Protein AF-C3U1W6-F1 (afdb_monomer_lite)

Radius of gyration: 21.94 Å; chains: 1; bounding box: 48×41×57 Å

pLDDT: mean 96.24, std 2.32, range [83.0, 98.19]

Structure (mmCIF, N/CA/C/O backbone):
data_AF-C3U1W6-F1
#
_entry.id   AF-C3U1W6-F1
#
loop_
_atom_site.group_PDB
_atom_site.id
_atom_site.type_symbol
_atom_site.label_atom_id
_atom_site.label_alt_id
_atom_site.label_comp_id
_atom_site.label_asym_id
_atom_site.label_entity_id
_atom_site.label_seq_id
_atom_site.pdbx_PDB_ins_code
_atom_site.Cartn_x
_atom_site.Cartn_y
_atom_site.Cartn_z
_atom_site.occupancy
_atom_site.B_iso_or_equiv
_atom_site.auth_seq_id
_atom_site.auth_comp_id
_atom_site.auth_asym_id
_atom_site.auth_atom_id
_atom_site.pdbx_PDB_model_num
ATOM 1 N N . LYS A 1 1 ? 0.702 3.966 -4.957 1.00 91.12 1 LYS A N 1
ATOM 2 C CA . LYS A 1 1 ? 0.300 4.092 -6.389 1.00 91.12 1 LYS A CA 1
ATOM 3 C C . LYS A 1 1 ? 0.855 5.332 -7.107 1.00 91.12 1 LYS A C 1
ATOM 5 O O . LYS A 1 1 ? 1.616 5.147 -8.045 1.00 91.12 1 LYS A O 1
ATOM 10 N N . LYS A 1 2 ? 0.510 6.575 -6.723 1.00 96.94 2 LYS A N 1
ATOM 11 C CA . LYS A 1 2 ? 0.866 7.777 -7.518 1.00 96.94 2 LYS A CA 1
ATOM 12 C C . LYS A 1 2 ? 2.377 8.003 -7.698 1.00 96.94 2 LYS A C 1
ATOM 14 O O . LYS A 1 2 ? 2.783 8.401 -8.780 1.00 96.94 2 LYS A O 1
ATOM 19 N N . VAL A 1 3 ? 3.195 7.671 -6.692 1.00 97.31 3 VAL A N 1
ATOM 20 C CA . VAL A 1 3 ? 4.670 7.681 -6.807 1.00 97.31 3 VAL A CA 1
ATOM 21 C C . VAL A 1 3 ? 5.132 6.806 -7.978 1.00 97.31 3 VAL A C 1
ATOM 23 O O . VAL A 1 3 ? 5.785 7.308 -8.881 1.00 97.31 3 VAL A O 1
ATOM 26 N N . MET A 1 4 ? 4.694 5.541 -8.020 1.00 97.38 4 MET A N 1
ATOM 27 C CA . MET A 1 4 ? 5.042 4.600 -9.096 1.00 97.38 4 MET A CA 1
ATOM 28 C C . MET A 1 4 ? 4.525 5.058 -10.467 1.00 97.38 4 MET A C 1
ATOM 30 O O . MET A 1 4 ? 5.220 4.907 -11.464 1.00 97.38 4 MET A O 1
ATOM 34 N N . TYR A 1 5 ? 3.329 5.657 -10.518 1.00 98.06 5 TYR A N 1
ATOM 35 C CA . TYR A 1 5 ? 2.796 6.255 -11.749 1.00 98.06 5 TYR A CA 1
ATOM 36 C C . TYR A 1 5 ? 3.708 7.370 -12.277 1.00 98.06 5 TYR A C 1
ATOM 38 O O . TYR A 1 5 ? 4.033 7.387 -13.458 1.00 98.06 5 TYR A O 1
ATOM 46 N N . ASN A 1 6 ? 4.148 8.286 -11.408 1.00 98.00 6 ASN A N 1
ATOM 47 C CA . ASN A 1 6 ? 5.049 9.363 -11.815 1.00 98.00 6 ASN A CA 1
ATOM 48 C C . ASN A 1 6 ? 6.414 8.809 -12.254 1.00 98.00 6 ASN A C 1
ATOM 50 O O . ASN A 1 6 ? 6.984 9.310 -13.215 1.00 98.00 6 ASN A O 1
ATOM 54 N N . THR A 1 7 ? 6.923 7.757 -11.604 1.00 97.25 7 THR A N 1
ATOM 55 C CA . THR A 1 7 ? 8.147 7.067 -12.045 1.00 97.25 7 THR A CA 1
ATOM 56 C C . THR A 1 7 ? 8.011 6.523 -13.465 1.00 97.25 7 THR A C 1
ATOM 58 O O . THR A 1 7 ? 8.903 6.751 -14.277 1.00 97.25 7 THR A O 1
ATOM 61 N N . ALA A 1 8 ? 6.896 5.858 -13.783 1.00 96.81 8 ALA A N 1
ATOM 62 C CA . ALA A 1 8 ? 6.628 5.378 -15.138 1.00 96.81 8 ALA A CA 1
ATOM 63 C C . ALA A 1 8 ? 6.518 6.539 -16.140 1.00 96.81 8 ALA A C 1
ATOM 65 O O . ALA A 1 8 ? 7.130 6.490 -17.198 1.00 96.81 8 ALA A O 1
ATOM 66 N N . LEU A 1 9 ? 5.830 7.625 -15.771 1.00 97.50 9 LEU A N 1
ATOM 67 C CA . LEU A 1 9 ? 5.720 8.820 -16.611 1.00 97.50 9 LEU A CA 1
ATOM 68 C C . LEU A 1 9 ? 7.091 9.433 -16.941 1.00 97.50 9 LEU A C 1
ATOM 70 O O . LEU A 1 9 ? 7.330 9.836 -18.073 1.00 97.50 9 LEU A O 1
ATOM 74 N N . HIS A 1 10 ? 8.012 9.478 -15.976 1.00 95.75 10 HIS A N 1
ATOM 75 C CA . HIS A 1 10 ? 9.378 9.930 -16.240 1.00 95.75 10 HIS A CA 1
ATOM 76 C C . HIS A 1 10 ? 10.139 8.992 -17.182 1.00 95.75 10 HIS A C 1
ATOM 78 O O . HIS A 1 10 ? 10.925 9.481 -17.988 1.00 95.75 10 HIS A O 1
ATOM 84 N N . ALA A 1 11 ? 9.914 7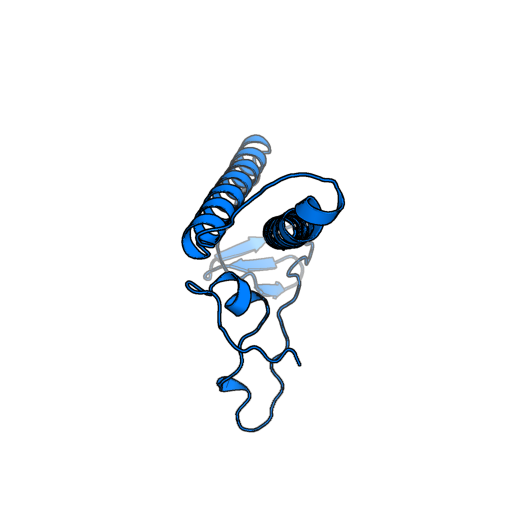.678 -17.106 1.00 94.81 11 ALA A N 1
ATOM 85 C CA . ALA A 1 11 ? 10.522 6.729 -18.036 1.00 94.81 11 ALA A CA 1
ATOM 86 C C . ALA A 1 11 ? 10.036 6.958 -19.480 1.00 94.81 11 ALA A C 1
ATOM 88 O O . ALA A 1 11 ? 10.865 7.006 -20.385 1.00 94.81 11 ALA A O 1
ATOM 89 N N . GLU A 1 12 ? 8.732 7.189 -19.673 1.00 95.56 12 GLU A N 1
ATOM 90 C CA . GLU A 1 12 ? 8.150 7.558 -20.977 1.00 95.56 12 GLU A CA 1
ATOM 91 C C . GLU A 1 12 ? 8.728 8.878 -21.494 1.00 95.56 12 GLU A C 1
ATOM 93 O O . GLU A 1 12 ? 9.198 8.960 -22.624 1.00 95.56 12 GLU A O 1
ATOM 98 N N . PHE A 1 13 ? 8.803 9.907 -20.642 1.00 94.94 13 PHE A N 1
ATOM 99 C CA . PHE A 1 13 ? 9.427 11.159 -21.053 1.00 94.94 13 PHE A CA 1
ATOM 100 C C . PHE A 1 13 ? 10.861 10.929 -21.508 1.00 94.94 13 PHE A C 1
ATOM 102 O O . PHE A 1 13 ? 11.212 11.365 -22.598 1.00 94.94 13 PHE A O 1
ATOM 109 N N . LEU A 1 14 ? 11.696 10.246 -20.717 1.00 94.50 14 LEU A N 1
ATOM 110 C CA . LEU A 1 14 ? 13.095 9.961 -21.069 1.00 94.50 14 LEU A CA 1
ATOM 111 C C . LEU A 1 14 ? 13.238 9.225 -22.408 1.00 94.50 14 LEU A C 1
ATOM 113 O O . LEU A 1 14 ? 14.182 9.507 -23.142 1.00 94.50 14 LEU A O 1
ATOM 117 N N . HIS A 1 15 ? 12.301 8.339 -22.743 1.00 91.50 15 HIS A N 1
ATOM 118 C CA . HIS A 1 15 ? 12.244 7.699 -24.055 1.00 91.50 15 HIS A CA 1
ATOM 119 C C . HIS A 1 15 ? 12.014 8.722 -25.186 1.00 91.50 15 HIS A C 1
ATOM 121 O O . HIS A 1 15 ? 12.730 8.711 -26.189 1.00 91.50 15 HIS A O 1
ATOM 127 N N . ASP A 1 16 ? 11.091 9.664 -24.991 1.00 94.00 16 ASP A N 1
ATOM 128 C CA . ASP A 1 16 ? 10.686 10.636 -26.014 1.00 94.00 16 ASP A CA 1
ATOM 129 C C . ASP A 1 16 ? 11.638 11.837 -26.161 1.00 94.00 16 ASP A C 1
ATOM 131 O O . ASP A 1 16 ? 11.619 12.526 -27.183 1.00 94.00 16 ASP A O 1
ATOM 135 N N . HIS A 1 17 ? 12.516 12.083 -25.181 1.00 95.00 17 HIS A N 1
ATOM 136 C CA . HIS A 1 17 ? 13.451 13.222 -25.152 1.00 95.00 17 HIS A CA 1
ATOM 137 C C . HIS A 1 17 ? 14.284 13.368 -26.437 1.00 95.00 17 HIS A C 1
ATOM 139 O O . HIS A 1 17 ? 14.545 14.492 -26.875 1.00 95.00 17 HIS A O 1
ATOM 145 N N . LYS A 1 18 ? 14.642 12.255 -27.091 1.00 92.50 18 LYS A N 1
ATOM 146 C CA . LYS A 1 18 ? 15.374 12.272 -28.369 1.00 92.50 18 LYS A CA 1
ATOM 147 C C . LYS A 1 18 ? 14.609 13.003 -29.473 1.00 92.50 18 LYS A C 1
ATOM 149 O O . LYS A 1 18 ? 15.214 13.750 -30.237 1.00 92.50 18 LYS A O 1
ATOM 154 N N . GLY A 1 19 ? 13.285 12.848 -29.529 1.00 93.94 19 GLY A N 1
ATOM 155 C CA . GLY A 1 19 ? 12.426 13.548 -30.492 1.00 93.94 19 GLY A CA 1
ATOM 156 C C . GLY A 1 19 ? 12.379 15.064 -30.277 1.00 93.94 19 GLY A C 1
ATOM 157 O O . GLY A 1 19 ? 12.102 15.811 -31.210 1.00 93.94 19 GLY A O 1
ATOM 158 N N . TYR A 1 20 ? 12.716 15.521 -29.071 1.00 95.69 20 TYR A N 1
ATOM 159 C CA . TYR A 1 20 ? 12.827 16.935 -28.710 1.00 95.69 20 TYR A CA 1
ATOM 160 C C . TYR A 1 20 ? 14.262 17.480 -28.829 1.00 95.69 20 TYR A C 1
ATOM 162 O O . TYR A 1 20 ? 14.509 18.630 -28.473 1.00 95.69 20 TYR A O 1
ATOM 170 N N . GLY A 1 21 ? 15.210 16.680 -29.330 1.00 96.12 21 GLY A N 1
ATOM 171 C CA . GLY A 1 21 ? 16.603 17.089 -29.531 1.00 96.12 21 GLY A CA 1
ATOM 172 C C . GLY A 1 21 ? 17.506 16.940 -28.304 1.00 96.12 21 GLY A C 1
ATOM 173 O O . GLY A 1 21 ? 18.641 17.411 -28.335 1.00 96.12 21 GLY A O 1
ATOM 174 N N . PHE A 1 22 ? 17.044 16.286 -27.234 1.00 96.06 22 PHE A N 1
ATOM 175 C CA . PHE A 1 22 ? 17.892 15.962 -26.088 1.00 96.06 22 PHE A CA 1
ATOM 176 C C . PHE A 1 22 ? 18.646 14.648 -26.331 1.00 96.06 22 PHE A C 1
ATOM 178 O O . PHE A 1 22 ? 18.036 13.609 -26.589 1.00 96.06 22 PHE A O 1
ATOM 185 N N . ASP A 1 23 ? 19.970 14.682 -26.190 1.00 92.81 23 ASP A N 1
ATOM 186 C CA . ASP A 1 23 ? 20.814 13.487 -26.225 1.00 92.81 23 ASP A CA 1
ATOM 187 C C . ASP A 1 23 ? 20.948 12.900 -24.813 1.00 92.81 23 ASP A C 1
ATOM 189 O O . ASP A 1 23 ? 21.693 13.407 -23.971 1.00 92.81 23 ASP A O 1
ATOM 193 N N . VAL A 1 24 ? 20.145 11.873 -24.523 1.00 91.06 24 VAL A N 1
ATOM 194 C CA . VAL A 1 24 ? 20.073 11.218 -23.210 1.00 91.06 24 VAL A CA 1
ATOM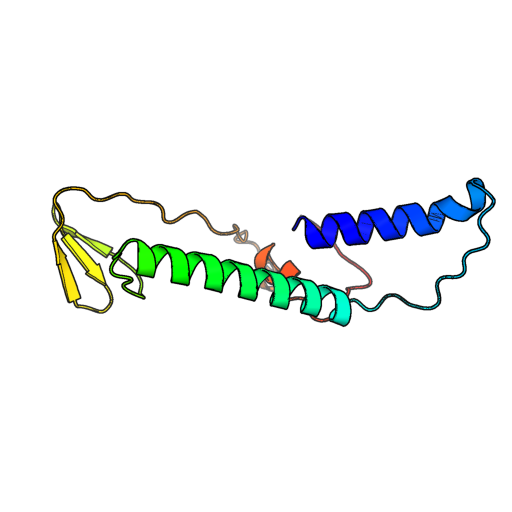 195 C C . VAL A 1 24 ? 20.256 9.711 -23.372 1.00 91.06 24 VAL A C 1
ATOM 197 O O . VAL A 1 24 ? 19.568 9.069 -24.170 1.00 91.06 24 VAL A O 1
ATOM 200 N N . ASP A 1 25 ? 21.152 9.149 -22.559 1.00 89.25 25 ASP A N 1
ATOM 201 C CA . ASP A 1 25 ? 21.416 7.713 -22.460 1.00 89.25 25 ASP A CA 1
ATOM 202 C C . ASP A 1 25 ? 21.031 7.178 -21.068 1.00 89.25 25 ASP A C 1
ATOM 204 O O . ASP A 1 25 ? 21.492 7.683 -20.039 1.00 89.25 25 ASP A O 1
ATOM 208 N N . ILE A 1 26 ? 20.173 6.152 -21.026 1.00 89.06 26 ILE A N 1
ATOM 209 C CA . ILE A 1 26 ? 19.701 5.528 -19.781 1.00 89.06 26 ILE A CA 1
ATOM 210 C C . ILE A 1 26 ? 20.461 4.221 -19.562 1.00 89.06 26 ILE A C 1
ATOM 212 O O . ILE A 1 26 ? 20.209 3.219 -20.225 1.00 89.06 26 ILE A O 1
ATOM 216 N N . LYS A 1 27 ? 21.347 4.206 -18.565 1.00 91.25 27 LYS A N 1
ATOM 217 C CA . LYS A 1 27 ? 22.194 3.036 -18.278 1.00 91.25 27 LYS A CA 1
ATOM 218 C C . LYS A 1 27 ? 21.469 1.912 -17.541 1.00 91.25 27 LYS A C 1
ATOM 220 O O . LYS A 1 27 ? 21.713 0.741 -17.811 1.00 91.25 27 LYS A O 1
ATOM 225 N N . ALA A 1 28 ? 20.631 2.258 -16.564 1.00 92.25 28 ALA A N 1
ATOM 226 C CA . ALA A 1 28 ? 19.908 1.292 -15.743 1.00 92.25 28 ALA A CA 1
ATOM 227 C C . ALA A 1 28 ? 18.725 1.946 -15.022 1.00 92.25 28 ALA A C 1
ATOM 229 O O . ALA A 1 28 ? 18.744 3.143 -14.729 1.00 92.25 28 ALA A O 1
ATOM 230 N N . PHE A 1 29 ? 17.734 1.128 -14.672 1.00 95.50 29 PHE A N 1
ATOM 231 C CA . PHE A 1 29 ? 16.646 1.492 -13.772 1.00 95.50 29 PHE A CA 1
ATOM 232 C C . PHE A 1 29 ? 16.710 0.632 -12.505 1.00 95.50 29 PHE A C 1
ATOM 234 O O . PHE A 1 29 ? 16.732 -0.595 -12.581 1.00 95.50 29 PHE A O 1
ATOM 241 N N . ASP A 1 30 ? 16.746 1.287 -11.343 1.00 96.69 30 ASP A N 1
ATOM 242 C CA . ASP A 1 30 ? 16.832 0.639 -10.033 1.00 96.69 30 ASP A CA 1
ATOM 243 C C . ASP A 1 30 ? 15.458 0.636 -9.347 1.00 96.69 30 ASP A C 1
ATOM 245 O O . ASP A 1 30 ? 15.026 1.626 -8.745 1.00 96.69 30 ASP A O 1
ATOM 249 N N . TRP A 1 31 ? 14.765 -0.500 -9.452 1.00 97.81 31 TRP A N 1
ATOM 250 C CA . TRP A 1 31 ? 13.456 -0.708 -8.835 1.00 97.81 31 TRP A CA 1
ATOM 251 C C . TRP A 1 31 ? 13.506 -0.638 -7.301 1.00 97.81 31 TRP A C 1
ATOM 253 O O . TRP A 1 31 ? 12.636 -0.030 -6.673 1.00 97.81 31 TRP A O 1
ATOM 263 N N . ARG A 1 32 ? 14.551 -1.203 -6.685 1.00 97.81 32 ARG A N 1
ATOM 264 C CA . ARG A 1 32 ? 14.708 -1.233 -5.222 1.00 97.81 32 ARG A CA 1
ATOM 265 C C . ARG A 1 32 ? 14.839 0.172 -4.664 1.00 97.81 32 ARG A C 1
ATOM 267 O O . ARG A 1 32 ? 14.230 0.496 -3.644 1.00 97.81 32 ARG A O 1
ATOM 274 N N . ARG A 1 33 ? 15.571 1.042 -5.364 1.00 97.38 33 ARG A N 1
ATOM 275 C CA . ARG A 1 33 ? 15.697 2.449 -4.981 1.00 97.38 33 ARG A CA 1
ATOM 276 C C . ARG A 1 33 ? 14.346 3.158 -4.954 1.00 97.38 33 ARG A C 1
ATOM 278 O O . ARG A 1 33 ? 14.042 3.814 -3.958 1.00 97.38 33 ARG A O 1
ATOM 285 N N . ILE A 1 34 ? 13.527 3.033 -6.004 1.00 97.62 34 ILE A N 1
ATOM 286 C CA . ILE A 1 34 ? 12.218 3.706 -6.023 1.00 97.62 34 ILE A CA 1
ATOM 287 C C . ILE A 1 34 ? 11.240 3.100 -5.011 1.00 97.62 34 ILE A C 1
ATOM 289 O O . ILE A 1 34 ? 10.516 3.855 -4.359 1.00 97.62 34 ILE A O 1
ATOM 293 N N . LYS A 1 35 ? 11.260 1.773 -4.811 1.00 97.56 35 LYS A N 1
ATOM 294 C CA . LYS A 1 35 ? 10.489 1.111 -3.750 1.00 97.56 35 LYS A CA 1
ATOM 295 C C . LYS A 1 35 ? 10.854 1.688 -2.387 1.00 97.56 35 LYS A C 1
ATOM 297 O O . LYS A 1 35 ? 9.976 2.188 -1.690 1.00 97.56 35 LYS A O 1
ATOM 302 N N . LYS A 1 36 ? 12.146 1.731 -2.050 1.00 98.06 36 LYS A N 1
ATOM 303 C CA . LYS A 1 36 ? 12.611 2.286 -0.776 1.00 98.06 36 LYS A CA 1
ATOM 304 C C . LYS A 1 36 ? 12.181 3.744 -0.595 1.00 98.06 36 LYS A C 1
ATOM 306 O O . LYS A 1 36 ? 11.647 4.097 0.451 1.00 98.06 36 LYS A O 1
ATOM 311 N N . SER A 1 37 ? 12.375 4.596 -1.605 1.00 97.81 37 SER A N 1
ATOM 312 C CA . SER A 1 37 ? 11.964 6.005 -1.522 1.00 97.81 37 SER A CA 1
ATOM 313 C C . SER A 1 37 ? 10.453 6.166 -1.324 1.00 97.81 37 SER A C 1
ATOM 315 O O . SER A 1 37 ? 10.020 7.047 -0.582 1.00 97.81 37 SER A O 1
ATOM 317 N N . ARG A 1 38 ? 9.642 5.311 -1.958 1.00 98.06 38 ARG A N 1
ATOM 318 C CA . ARG A 1 38 ? 8.191 5.259 -1.743 1.00 98.06 38 ARG A CA 1
ATOM 319 C C . ARG A 1 38 ? 7.860 4.835 -0.310 1.00 98.06 38 ARG A C 1
ATOM 321 O O . ARG A 1 38 ? 7.012 5.474 0.309 1.00 98.06 38 ARG A O 1
ATOM 328 N N . ASP A 1 39 ? 8.515 3.803 0.208 1.00 97.94 39 ASP A N 1
ATOM 329 C CA . ASP A 1 39 ? 8.246 3.250 1.541 1.00 97.94 39 ASP A CA 1
ATOM 330 C C . ASP A 1 39 ? 8.628 4.242 2.644 1.00 97.94 39 ASP A C 1
ATOM 332 O O . ASP A 1 39 ? 7.829 4.504 3.544 1.00 97.94 39 ASP A O 1
ATOM 336 N N . ASP A 1 40 ? 9.786 4.896 2.520 1.00 98.19 40 ASP A N 1
ATOM 337 C CA . ASP A 1 40 ? 10.212 5.969 3.427 1.00 98.19 40 ASP A CA 1
ATOM 338 C C . ASP A 1 40 ? 9.206 7.138 3.419 1.00 98.19 40 ASP A C 1
ATOM 340 O O . ASP A 1 40 ? 8.865 7.698 4.466 1.00 98.19 40 ASP A O 1
ATOM 344 N N . TYR A 1 41 ? 8.692 7.499 2.237 1.00 97.88 41 TYR A N 1
ATOM 345 C CA . TYR A 1 41 ? 7.681 8.546 2.097 1.00 97.88 41 TYR A CA 1
ATOM 346 C C . TYR A 1 41 ? 6.360 8.166 2.781 1.00 97.88 41 TYR A C 1
ATOM 348 O O . TYR A 1 41 ? 5.800 8.995 3.500 1.00 97.88 41 TYR A O 1
ATOM 356 N N . ILE A 1 42 ? 5.886 6.927 2.605 1.00 97.44 42 ILE A N 1
ATOM 357 C CA . ILE A 1 42 ? 4.677 6.416 3.271 1.00 97.44 42 ILE A CA 1
ATOM 358 C C . ILE A 1 42 ? 4.876 6.396 4.789 1.00 97.44 42 ILE A C 1
ATOM 360 O O . ILE A 1 42 ? 4.034 6.914 5.518 1.00 97.44 42 ILE A O 1
ATOM 364 N N . LYS A 1 43 ? 6.016 5.888 5.272 1.00 97.94 43 LYS A N 1
ATOM 365 C CA . LYS A 1 43 ? 6.340 5.852 6.704 1.00 97.94 43 LYS A CA 1
ATOM 366 C C . LYS A 1 43 ? 6.279 7.242 7.337 1.00 97.94 43 LYS A C 1
ATOM 368 O O . LYS A 1 43 ? 5.709 7.409 8.413 1.00 97.94 43 LYS A O 1
ATOM 373 N N . ARG A 1 44 ? 6.819 8.255 6.654 1.00 98.19 44 ARG A N 1
ATOM 374 C CA . ARG A 1 44 ? 6.746 9.649 7.111 1.00 98.19 44 ARG A CA 1
ATOM 375 C C . ARG A 1 44 ? 5.304 10.156 7.200 1.00 98.19 44 ARG A C 1
ATOM 377 O O . ARG A 1 44 ? 4.977 10.851 8.155 1.00 98.19 44 ARG A O 1
ATOM 384 N N . LEU A 1 45 ? 4.453 9.837 6.221 1.00 97.81 45 LEU A N 1
ATOM 385 C CA . LEU A 1 45 ? 3.038 10.227 6.252 1.00 97.81 45 LEU A CA 1
ATOM 386 C C . LEU A 1 45 ? 2.286 9.551 7.401 1.00 97.81 45 LEU A C 1
ATOM 388 O O . LEU A 1 45 ? 1.531 10.227 8.093 1.00 97.81 45 LEU A O 1
ATOM 392 N N . ASN A 1 46 ? 2.537 8.264 7.651 1.00 97.25 46 ASN A N 1
ATOM 393 C CA . ASN A 1 46 ? 1.942 7.550 8.782 1.00 97.25 46 ASN A CA 1
ATOM 394 C C . ASN A 1 46 ? 2.296 8.228 10.114 1.00 97.25 46 ASN A C 1
ATOM 396 O O . ASN A 1 46 ? 1.400 8.512 10.901 1.00 97.25 46 ASN A O 1
ATOM 400 N N . GLY A 1 47 ? 3.564 8.607 10.314 1.00 97.69 47 GLY A N 1
ATOM 401 C CA . GLY A 1 47 ? 3.976 9.341 11.517 1.00 97.69 47 GLY A CA 1
ATOM 402 C C . GLY A 1 47 ? 3.310 10.718 11.667 1.00 97.69 47 GLY A C 1
ATOM 403 O O . GLY A 1 47 ? 3.042 11.163 12.781 1.00 97.69 47 GLY A O 1
ATOM 404 N N . ILE A 1 48 ? 2.987 11.396 10.558 1.00 98.00 48 ILE A N 1
ATOM 405 C CA . ILE A 1 48 ? 2.212 12.649 10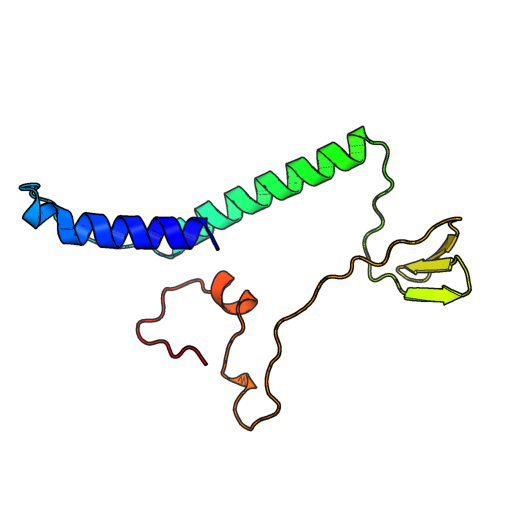.600 1.00 98.00 48 ILE A CA 1
ATOM 406 C C . ILE A 1 48 ? 0.782 12.384 11.089 1.00 98.00 48 ILE A C 1
ATOM 408 O O . ILE A 1 48 ? 0.272 13.157 11.898 1.00 98.00 48 ILE A O 1
ATOM 412 N N . TYR A 1 49 ? 0.139 11.306 10.631 1.00 96.94 49 TYR A N 1
ATOM 413 C CA . TYR A 1 49 ? -1.195 10.931 11.109 1.00 96.94 49 TYR A CA 1
ATOM 414 C C . TYR A 1 49 ? -1.194 10.575 12.595 1.00 96.94 49 TYR A C 1
ATOM 416 O O . TYR A 1 49 ? -2.045 11.078 13.323 1.00 96.94 49 TYR A O 1
ATOM 424 N N . GLU A 1 50 ? -0.222 9.786 13.054 1.00 95.56 50 GLU A N 1
ATOM 425 C CA . GLU A 1 50 ? -0.077 9.445 14.475 1.00 95.56 50 GLU A CA 1
ATOM 426 C C . GLU A 1 50 ? 0.085 10.702 15.335 1.00 95.56 50 GLU A C 1
ATOM 428 O O . GLU A 1 50 ? -0.693 10.919 16.262 1.00 95.56 50 GLU A O 1
ATOM 433 N N . SER A 1 51 ? 0.995 11.604 14.953 1.00 97.25 51 SER A N 1
ATOM 434 C CA . SER A 1 51 ? 1.200 12.863 15.677 1.00 97.25 51 SER A CA 1
ATOM 435 C C . SER A 1 51 ? -0.052 13.746 15.709 1.00 97.25 51 SER A C 1
ATOM 437 O O . SER A 1 51 ? -0.300 14.446 16.691 1.00 97.25 51 SER A O 1
ATOM 439 N N . ASN A 1 52 ? -0.849 13.749 14.640 1.00 98.06 52 ASN A N 1
ATOM 440 C CA . ASN A 1 52 ? -2.085 14.525 14.601 1.00 98.06 52 ASN A CA 1
ATOM 441 C C . ASN A 1 52 ? -3.156 13.935 15.528 1.00 98.06 52 ASN A C 1
ATOM 443 O O . ASN A 1 52 ? -3.823 14.702 16.216 1.00 98.06 52 ASN A O 1
ATOM 447 N N . LEU A 1 53 ? -3.292 12.605 15.587 1.00 97.06 53 LEU A N 1
ATOM 448 C CA . LEU A 1 53 ? -4.214 11.934 16.512 1.00 97.06 53 LEU A CA 1
ATOM 449 C C . LEU A 1 53 ? -3.854 12.238 17.972 1.00 97.06 53 LEU A C 1
ATOM 451 O O . LEU A 1 53 ? -4.731 12.616 18.748 1.00 97.06 53 LEU A O 1
ATOM 455 N N . GLU A 1 54 ? -2.565 12.172 18.315 1.00 95.88 54 GLU A N 1
ATOM 456 C CA . GLU A 1 54 ? -2.063 12.520 19.650 1.00 95.88 54 GLU A CA 1
ATOM 457 C C . GLU A 1 54 ? -2.380 13.975 20.023 1.00 95.88 54 GLU A C 1
ATOM 459 O O . GLU A 1 54 ? -2.902 14.247 21.104 1.00 95.88 54 GLU A O 1
ATOM 464 N N . LYS A 1 55 ? -2.122 14.927 19.115 1.00 97.75 55 LYS A N 1
ATOM 465 C CA . LYS A 1 55 ? -2.435 16.353 19.333 1.00 97.75 55 LYS A CA 1
ATOM 466 C C . LYS A 1 55 ? -3.930 16.612 19.490 1.00 97.75 55 LYS A C 1
ATOM 468 O O . LYS A 1 55 ? -4.312 17.541 20.196 1.00 97.75 55 LYS A O 1
ATOM 473 N N . SER A 1 56 ? -4.762 15.807 18.837 1.00 97.88 56 SER A N 1
ATOM 474 C CA . SER A 1 56 ? -6.217 15.833 18.982 1.00 97.88 56 SER A CA 1
ATOM 475 C C . SER A 1 56 ? -6.722 15.047 20.195 1.00 97.88 56 SER A C 1
ATOM 477 O O . SER A 1 56 ? -7.933 14.943 20.358 1.00 97.88 56 SER A O 1
ATOM 479 N N . GLN A 1 57 ? -5.826 14.520 21.041 1.00 97.12 57 GLN A N 1
ATOM 480 C CA . GLN A 1 57 ? -6.158 13.749 22.244 1.00 97.12 57 GLN A CA 1
ATOM 481 C C . GLN A 1 57 ? -7.024 12.514 21.947 1.00 97.12 57 GLN A C 1
ATOM 483 O O . GLN A 1 57 ? -7.820 12.085 22.780 1.00 97.12 57 GLN A O 1
ATOM 488 N N . VAL A 1 58 ? -6.877 11.939 20.751 1.00 97.75 58 VAL A N 1
ATOM 489 C CA . VAL A 1 58 ? -7.562 10.703 20.371 1.00 97.75 58 VAL A CA 1
ATOM 490 C C . VAL A 1 58 ? -6.820 9.522 20.985 1.00 97.75 58 VAL A C 1
ATOM 492 O O . VAL A 1 58 ? -5.623 9.346 20.758 1.00 97.75 58 VAL A O 1
ATOM 495 N N . GLU A 1 59 ? -7.537 8.679 21.724 1.00 95.69 59 GLU A N 1
ATOM 496 C CA . GLU A 1 59 ? -7.002 7.405 22.198 1.00 95.69 59 GLU A CA 1
ATOM 497 C C . GLU A 1 59 ? -6.897 6.416 21.027 1.00 95.69 59 GLU A C 1
ATOM 499 O O . GLU A 1 59 ? -7.896 6.049 20.403 1.00 95.69 59 GLU A O 1
ATOM 504 N N . LYS A 1 60 ? -5.670 5.992 20.703 1.00 95.19 60 LYS A N 1
ATOM 505 C CA . LYS A 1 60 ? -5.407 4.987 19.666 1.00 95.19 60 LYS A CA 1
ATOM 506 C C . LYS A 1 60 ? -5.374 3.599 20.300 1.00 95.19 60 LYS A C 1
ATOM 508 O O . LYS A 1 60 ? -4.453 3.287 21.048 1.00 95.19 60 LYS A O 1
ATOM 513 N N . ILE A 1 61 ? -6.337 2.754 19.945 1.00 96.56 61 ILE A N 1
ATOM 514 C CA . ILE A 1 61 ? -6.384 1.348 20.363 1.00 96.56 61 ILE A CA 1
ATOM 515 C C . ILE A 1 61 ? -5.985 0.483 19.164 1.00 96.56 61 ILE A C 1
ATOM 517 O O . ILE A 1 61 ? -6.665 0.478 18.139 1.00 96.56 61 ILE A O 1
ATOM 521 N N . GLU A 1 62 ? -4.869 -0.238 19.272 1.00 96.38 62 GLU A N 1
ATOM 522 C CA . GLU A 1 62 ? -4.385 -1.122 18.207 1.00 96.38 62 GLU A CA 1
ATOM 523 C C . GLU A 1 62 ? -4.962 -2.534 18.353 1.00 96.38 62 GLU A C 1
ATOM 525 O O . GLU A 1 62 ? -4.715 -3.230 19.338 1.00 96.38 62 GLU A O 1
ATOM 530 N N . GLY A 1 63 ? -5.716 -2.983 17.350 1.00 96.88 63 GLY A N 1
ATOM 531 C CA . GLY A 1 63 ? -6.249 -4.341 17.289 1.00 96.88 63 GLY A CA 1
ATOM 532 C C . GLY A 1 63 ? -7.430 -4.467 16.333 1.00 96.88 63 GLY A C 1
ATOM 533 O O . GLY A 1 63 ? -7.815 -3.512 15.656 1.00 96.88 63 GLY A O 1
ATOM 534 N N . HIS A 1 64 ? -8.005 -5.667 16.264 1.00 97.44 64 HIS A N 1
ATOM 535 C CA . HIS A 1 64 ? -9.217 -5.912 15.486 1.00 97.44 64 HIS A CA 1
ATOM 536 C C . HIS A 1 64 ? -10.455 -5.651 16.349 1.00 97.44 64 HIS A C 1
ATOM 538 O O . HIS A 1 64 ? -10.663 -6.342 17.344 1.00 97.44 64 HIS A O 1
ATOM 544 N N . GLY A 1 65 ? -11.254 -4.653 15.968 1.00 96.81 65 GLY A N 1
ATOM 545 C CA . GLY A 1 65 ? -12.485 -4.296 16.669 1.00 96.81 65 GLY A CA 1
ATOM 546 C C . GLY A 1 65 ? -13.677 -5.136 16.226 1.00 96.81 65 GLY A C 1
ATOM 547 O O . GLY A 1 65 ? -13.950 -5.247 15.030 1.00 96.81 65 GLY A O 1
ATOM 548 N N . ILE A 1 66 ? -14.410 -5.687 17.190 1.00 96.75 66 ILE A N 1
ATOM 549 C CA . ILE A 1 66 ? -15.624 -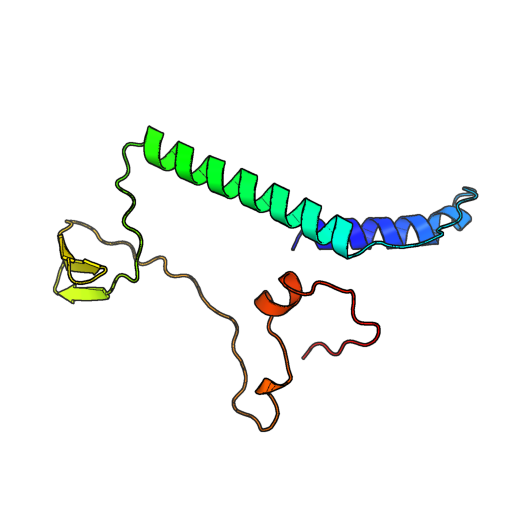6.479 16.977 1.00 96.75 66 ILE A CA 1
ATOM 550 C C . ILE A 1 66 ? -16.784 -5.795 17.697 1.00 96.75 66 ILE A C 1
ATOM 552 O O . ILE A 1 66 ? -16.689 -5.483 18.879 1.00 96.75 66 ILE A O 1
ATOM 556 N N . LEU A 1 67 ? -17.900 -5.581 17.002 1.00 96.69 67 LEU A N 1
ATOM 557 C CA . LEU A 1 67 ? -19.139 -5.128 17.634 1.00 96.69 67 LEU A CA 1
ATOM 558 C C . LEU A 1 67 ? -19.782 -6.299 18.382 1.00 96.69 67 LEU A C 1
ATOM 560 O O . LEU A 1 67 ? -20.187 -7.275 17.752 1.00 96.69 67 LEU A O 1
ATOM 564 N N . THR A 1 68 ? -19.868 -6.212 19.710 1.00 93.94 68 THR A N 1
ATOM 565 C CA . THR A 1 68 ? -20.399 -7.304 20.549 1.00 93.94 68 THR A CA 1
ATOM 566 C C . THR A 1 68 ? -21.848 -7.097 20.982 1.00 93.94 68 THR A C 1
ATOM 568 O O . THR A 1 68 ? -22.537 -8.062 21.300 1.00 93.94 68 THR A O 1
ATOM 571 N N . SER A 1 69 ? -22.304 -5.847 21.034 1.00 87.25 69 SER A N 1
ATOM 572 C CA . SER A 1 69 ? -23.651 -5.443 21.455 1.00 87.25 69 SER A CA 1
ATOM 573 C C . SER A 1 69 ? -23.906 -3.990 21.055 1.00 87.25 69 SER A C 1
ATOM 575 O O . SER A 1 69 ? -22.999 -3.313 20.559 1.00 87.25 69 SER A O 1
ATOM 577 N N . ASP A 1 70 ? -25.123 -3.494 21.297 1.00 83.00 70 ASP A N 1
ATOM 578 C CA . ASP A 1 70 ? -25.448 -2.079 21.115 1.00 83.00 70 ASP A CA 1
ATOM 579 C C . ASP A 1 70 ? -24.433 -1.216 21.875 1.00 83.00 70 ASP A C 1
ATOM 581 O O . ASP A 1 70 ? -24.301 -1.332 23.092 1.00 83.00 70 ASP A O 1
ATOM 585 N N . LYS A 1 71 ? -23.707 -0.366 21.135 1.00 93.38 71 LYS A N 1
ATOM 586 C CA . LYS A 1 71 ? -22.713 0.594 21.647 1.00 93.38 71 LYS A CA 1
ATOM 587 C C . LYS A 1 71 ? -21.419 0.022 22.250 1.00 93.38 71 LYS A C 1
ATOM 589 O O . LYS A 1 71 ? -20.653 0.790 22.830 1.00 93.38 71 LYS A O 1
ATOM 594 N N . THR A 1 72 ? -21.112 -1.262 22.063 1.00 97.06 72 THR A N 1
ATOM 595 C CA . THR A 1 72 ? -19.870 -1.861 22.590 1.00 97.06 72 THR A CA 1
ATOM 596 C C . THR A 1 72 ? -18.985 -2.425 21.484 1.00 97.06 72 THR A C 1
ATOM 598 O O . THR A 1 72 ? -19.434 -3.223 20.656 1.00 97.06 72 THR A O 1
ATOM 601 N N . VAL A 1 73 ? -17.705 -2.053 21.514 1.00 97.56 73 VAL A N 1
ATOM 602 C CA . VAL A 1 73 ? -16.644 -2.626 20.677 1.00 97.56 73 VAL A CA 1
ATOM 603 C C . VAL A 1 73 ? -15.669 -3.389 21.565 1.00 97.56 73 VAL A C 1
ATOM 605 O O . VAL A 1 73 ? -15.185 -2.861 22.562 1.00 97.56 73 VAL A O 1
ATOM 608 N N . GLU A 1 74 ? -15.357 -4.625 21.198 1.00 97.62 74 GLU A N 1
ATOM 609 C CA . GLU A 1 74 ? -14.292 -5.412 21.808 1.00 97.62 74 GLU A CA 1
ATOM 610 C C . GLU A 1 74 ? -13.029 -5.344 20.946 1.00 97.62 74 GLU A C 1
ATOM 612 O O . GLU A 1 74 ? -13.090 -5.556 19.734 1.00 97.62 74 GLU A O 1
ATOM 617 N N . VAL A 1 75 ? -11.884 -5.067 21.568 1.00 98.00 75 VAL A N 1
ATOM 618 C CA . VAL A 1 75 ? -10.562 -5.099 20.933 1.00 98.00 75 VAL A CA 1
ATOM 619 C C . VAL A 1 75 ? -9.613 -5.849 21.860 1.00 98.00 75 VAL A C 1
ATOM 621 O O . VAL A 1 75 ? -9.476 -5.493 23.026 1.00 98.00 75 VAL A O 1
ATOM 624 N N . ASN A 1 76 ? -8.961 -6.902 21.361 1.00 96.62 76 ASN A N 1
ATOM 625 C CA . ASN A 1 76 ? -8.028 -7.735 22.140 1.00 96.62 76 ASN A CA 1
ATOM 626 C C . ASN A 1 76 ? -8.617 -8.256 23.477 1.00 96.62 76 ASN A C 1
ATOM 628 O O . ASN A 1 76 ? -7.898 -8.385 24.466 1.00 96.62 76 ASN A O 1
ATOM 632 N N . GLY A 1 77 ? -9.926 -8.531 23.524 1.00 95.50 77 GLY A N 1
ATOM 633 C CA . GLY A 1 77 ? -10.639 -8.983 24.727 1.00 95.50 77 GLY A CA 1
ATOM 634 C C . GLY A 1 77 ? -11.042 -7.871 25.708 1.00 95.50 77 GLY A C 1
ATOM 635 O O . GLY A 1 77 ? -11.732 -8.151 26.688 1.00 95.50 77 GLY A O 1
ATOM 636 N N . GLN A 1 78 ? -10.656 -6.615 25.459 1.00 97.38 78 GLN A N 1
ATOM 637 C CA . GLN A 1 78 ? -11.105 -5.455 26.230 1.00 97.38 78 GLN A CA 1
ATOM 638 C C . GLN A 1 78 ? -12.332 -4.820 25.573 1.00 97.38 78 GLN A C 1
ATOM 640 O O . GLN A 1 78 ? -12.376 -4.648 24.356 1.00 97.38 78 GLN A O 1
ATOM 645 N N . LYS A 1 79 ? -13.326 -4.454 26.387 1.00 96.81 79 LYS A N 1
ATOM 646 C CA . LYS A 1 79 ? -14.570 -3.824 25.932 1.00 96.81 79 LYS A CA 1
ATOM 647 C C . LYS A 1 79 ? -14.517 -2.314 26.108 1.00 96.81 79 LYS A C 1
ATOM 649 O O . LYS A 1 79 ? -14.097 -1.823 27.154 1.00 96.81 79 LYS A O 1
ATOM 654 N N . TYR A 1 80 ? -14.997 -1.613 25.091 1.00 96.94 80 TYR A N 1
ATOM 655 C CA . TYR A 1 80 ? -15.085 -0.163 25.025 1.00 96.94 80 TYR A CA 1
ATOM 656 C C . TYR A 1 80 ? -16.518 0.226 24.674 1.00 96.94 80 TYR A C 1
ATOM 658 O O . TYR A 1 80 ? -17.098 -0.320 23.733 1.00 96.94 80 TYR A O 1
ATOM 666 N N . GLU A 1 81 ? -17.087 1.164 25.425 1.00 96.69 81 GLU A N 1
ATOM 667 C CA . GLU A 1 81 ? -18.439 1.675 25.204 1.00 96.69 81 GLU A CA 1
ATOM 668 C C . GLU A 1 81 ? -18.386 3.098 24.646 1.00 96.69 81 GLU A C 1
ATOM 670 O O . GLU A 1 81 ? -17.549 3.903 25.056 1.00 96.69 81 GLU A O 1
ATOM 675 N N . ALA A 1 82 ? -19.274 3.410 23.701 1.00 96.06 82 ALA A N 1
ATOM 676 C CA . ALA A 1 82 ? -19.368 4.739 23.105 1.00 96.06 82 ALA A CA 1
ATOM 677 C C . ALA A 1 82 ? -20.804 5.069 22.684 1.00 96.06 82 ALA A C 1
ATOM 679 O O . ALA A 1 82 ? -21.537 4.211 22.197 1.00 96.06 82 ALA A O 1
ATOM 680 N N . ASP A 1 83 ? -21.201 6.338 22.788 1.00 96.75 83 ASP A N 1
ATOM 681 C CA . ASP A 1 83 ? -22.536 6.770 22.356 1.00 96.75 83 ASP A CA 1
ATOM 682 C C . ASP A 1 83 ? -22.771 6.635 20.853 1.00 96.75 83 ASP A C 1
ATOM 684 O O . ASP A 1 83 ? -23.894 6.366 20.416 1.00 96.75 83 ASP A O 1
ATOM 688 N N . HIS A 1 84 ? -21.704 6.801 20.074 1.00 96.56 84 HIS A N 1
ATOM 689 C CA . HIS A 1 84 ? -21.717 6.737 18.624 1.00 96.56 84 HIS A CA 1
ATOM 690 C C . HIS A 1 84 ? -20.557 5.880 18.133 1.00 96.56 84 HIS A C 1
ATOM 692 O O . HIS A 1 84 ? -19.426 6.030 18.590 1.00 96.56 84 HIS A O 1
ATOM 698 N N . ILE A 1 85 ? -20.839 5.011 17.162 1.00 96.50 85 ILE A N 1
ATOM 699 C CA . ILE A 1 85 ? -19.838 4.148 16.539 1.00 96.50 85 ILE A CA 1
ATOM 700 C C . ILE A 1 85 ? -19.880 4.358 15.027 1.00 96.50 85 ILE A C 1
ATOM 702 O O . ILE A 1 85 ? -20.933 4.233 14.403 1.00 96.50 85 ILE A O 1
ATOM 706 N N . LEU A 1 86 ? -18.719 4.655 14.439 1.00 96.62 86 LEU A N 1
ATOM 707 C CA . LEU A 1 86 ? -18.520 4.730 12.994 1.00 96.62 86 LEU A CA 1
ATOM 708 C C . LEU A 1 86 ? -17.778 3.481 12.507 1.00 96.62 86 LEU A C 1
ATOM 710 O O . LEU A 1 86 ? -16.669 3.201 12.957 1.00 96.62 86 LEU A O 1
ATOM 714 N N . ILE A 1 87 ? -18.356 2.765 11.540 1.00 95.94 87 ILE A N 1
ATOM 715 C CA . ILE A 1 87 ? -17.700 1.630 10.879 1.00 95.94 87 ILE A CA 1
ATOM 716 C C . ILE A 1 87 ? -16.999 2.133 9.615 1.00 95.94 87 ILE A C 1
ATOM 718 O O . ILE A 1 87 ? -17.650 2.497 8.637 1.00 95.94 87 ILE A O 1
ATOM 722 N N . ALA A 1 88 ? -15.666 2.136 9.634 1.00 97.12 88 ALA A N 1
ATOM 723 C CA . ALA A 1 88 ? -14.821 2.615 8.537 1.00 97.12 88 ALA A CA 1
ATOM 724 C C . ALA A 1 88 ? -13.691 1.619 8.197 1.00 97.12 88 ALA A C 1
ATOM 726 O O . ALA A 1 88 ? -12.530 1.992 8.068 1.00 97.12 88 ALA A O 1
ATOM 727 N N . THR A 1 89 ? -14.022 0.331 8.069 1.00 97.00 89 THR A N 1
ATOM 728 C CA . THR A 1 89 ? -13.051 -0.776 7.923 1.00 97.00 89 THR A CA 1
ATOM 729 C C . THR A 1 89 ? -12.436 -0.927 6.526 1.00 97.00 89 THR A C 1
ATOM 731 O O . THR A 1 89 ? -11.503 -1.709 6.351 1.00 97.00 89 THR A O 1
ATOM 734 N N . GLY A 1 90 ? -12.921 -0.183 5.529 1.00 96.88 90 GLY A N 1
ATOM 735 C CA . GLY A 1 90 ? -12.406 -0.242 4.160 1.00 96.88 90 GLY A CA 1
ATOM 736 C C . GLY A 1 90 ? -12.722 -1.562 3.445 1.00 96.88 90 GLY A C 1
ATOM 737 O O . GLY A 1 90 ? -13.765 -2.173 3.668 1.00 96.88 90 GLY A O 1
ATOM 738 N N . GLY A 1 91 ? -11.833 -1.983 2.543 1.00 96.56 91 GLY A N 1
ATOM 739 C CA . GLY A 1 91 ? -11.970 -3.210 1.757 1.00 96.56 91 GLY A CA 1
ATOM 740 C C . GLY A 1 91 ? -10.621 -3.882 1.510 1.00 96.56 91 GLY A C 1
ATOM 741 O O . GLY A 1 91 ? -9.574 -3.330 1.840 1.00 96.56 91 GLY A O 1
ATOM 742 N N . ARG A 1 92 ? -10.650 -5.077 0.916 1.00 95.94 92 ARG A N 1
ATOM 743 C CA . ARG A 1 92 ? -9.460 -5.874 0.578 1.00 95.94 92 ARG A CA 1
ATOM 744 C C . ARG A 1 92 ? -9.585 -6.458 -0.833 1.00 95.94 92 ARG A C 1
ATOM 746 O O . ARG A 1 92 ? -10.719 -6.656 -1.281 1.00 95.94 92 ARG A O 1
ATOM 753 N N . PRO A 1 93 ? -8.471 -6.729 -1.536 1.00 96.06 93 PRO A N 1
ATOM 754 C CA . PRO A 1 93 ? -8.521 -7.330 -2.865 1.00 96.06 93 PRO A CA 1
ATOM 755 C C . PRO A 1 93 ? -9.224 -8.692 -2.842 1.00 96.06 93 PRO A C 1
ATOM 757 O O . PRO A 1 93 ? -9.128 -9.448 -1.874 1.00 96.06 93 PRO A O 1
ATOM 760 N N . ILE A 1 94 ? -9.926 -9.001 -3.930 1.00 96.00 94 ILE A N 1
ATOM 761 C CA . ILE A 1 94 ? -10.579 -10.294 -4.135 1.00 96.00 94 ILE A CA 1
ATOM 762 C C . ILE A 1 94 ? -9.582 -11.217 -4.832 1.00 96.00 94 ILE A C 1
ATOM 764 O O . ILE A 1 94 ? -9.036 -10.861 -5.874 1.00 96.00 94 ILE A O 1
ATOM 768 N N . VAL A 1 95 ? -9.375 -12.408 -4.273 1.00 96.44 95 VAL A N 1
ATOM 769 C CA . VAL A 1 95 ? -8.663 -13.504 -4.940 1.00 96.44 95 VAL A CA 1
ATOM 770 C C . VAL A 1 95 ? -9.719 -14.514 -5.399 1.00 96.44 95 VAL A C 1
ATOM 772 O O . VAL A 1 95 ? -10.494 -14.982 -4.559 1.00 96.44 95 VAL A O 1
ATOM 775 N N . PRO A 1 96 ? -9.829 -14.809 -6.707 1.00 96.12 96 PRO A N 1
ATOM 776 C CA . PRO A 1 96 ? -10.857 -15.710 -7.215 1.00 96.12 96 PRO A CA 1
ATOM 777 C C . PRO A 1 96 ? -10.635 -17.141 -6.716 1.00 96.12 96 PRO A C 1
ATOM 779 O O . PRO A 1 96 ? -9.504 -17.600 -6.590 1.00 96.12 96 PRO A O 1
ATOM 782 N N . ASN A 1 97 ? -11.726 -17.871 -6.481 1.00 97.06 97 ASN A N 1
ATOM 783 C CA . ASN A 1 97 ? -11.673 -19.279 -6.092 1.00 97.06 97 ASN A CA 1
ATOM 784 C C . ASN A 1 97 ? -11.535 -20.180 -7.333 1.00 97.06 97 ASN A C 1
ATOM 786 O O . ASN A 1 97 ? -12.500 -20.814 -7.761 1.00 97.06 97 ASN A O 1
ATOM 790 N N . ILE A 1 98 ? -10.351 -20.174 -7.946 1.00 97.56 98 ILE A N 1
ATOM 791 C CA . ILE A 1 98 ? -9.997 -21.003 -9.106 1.00 97.56 98 ILE A CA 1
ATOM 792 C C . ILE A 1 98 ? -8.652 -21.701 -8.858 1.00 97.56 98 ILE A C 1
ATOM 794 O O . ILE A 1 98 ? -7.808 -21.134 -8.160 1.00 97.56 98 ILE A O 1
ATOM 798 N N . PRO A 1 99 ? -8.412 -22.898 -9.427 1.00 98.12 99 PRO A N 1
ATOM 799 C CA . PRO A 1 99 ? -7.117 -23.564 -9.304 1.00 98.12 99 PRO A CA 1
ATOM 800 C C . PRO A 1 99 ? -5.970 -22.673 -9.799 1.00 98.12 99 PRO A C 1
ATOM 802 O O . PRO A 1 99 ? -6.021 -22.168 -10.922 1.00 98.12 99 PRO A O 1
ATOM 805 N N . GLY A 1 100 ? -4.935 -22.495 -8.975 1.00 97.25 100 GLY A N 1
ATOM 806 C CA . GLY A 1 100 ? -3.753 -21.701 -9.304 1.00 97.25 100 GLY A CA 1
ATOM 807 C C . GLY A 1 100 ? -3.863 -20.205 -8.986 1.00 97.25 100 GLY A C 1
ATOM 808 O O . GLY A 1 100 ? -2.903 -19.475 -9.238 1.00 97.25 100 GLY A O 1
ATOM 809 N N . ALA A 1 101 ? -4.982 -19.730 -8.422 1.00 97.25 101 ALA A N 1
ATOM 810 C CA . ALA A 1 101 ? -5.115 -18.343 -7.963 1.00 97.25 101 ALA A CA 1
ATOM 811 C C . ALA A 1 101 ? -4.054 -17.966 -6.911 1.00 97.25 101 ALA A C 1
ATOM 813 O O . ALA A 1 101 ? -3.628 -16.815 -6.843 1.00 97.25 101 ALA A O 1
ATOM 814 N N . GLU A 1 102 ? -3.583 -18.944 -6.137 1.00 95.69 102 GLU A N 1
ATOM 815 C CA . GLU A 1 102 ? -2.523 -18.819 -5.138 1.00 95.69 102 GLU A CA 1
ATOM 816 C C . GLU A 1 102 ? -1.142 -18.465 -5.717 1.00 95.69 102 GLU A C 1
ATOM 818 O O . GLU A 1 102 ? -0.274 -18.008 -4.976 1.00 95.69 102 GLU A O 1
ATOM 823 N N . TYR A 1 103 ? -0.923 -18.652 -7.024 1.00 96.88 103 TYR A N 1
ATOM 824 C CA . TYR A 1 103 ? 0.318 -18.249 -7.698 1.00 96.88 103 TYR A CA 1
ATOM 825 C C . TYR A 1 103 ? 0.314 -16.779 -8.129 1.00 96.88 103 TYR A C 1
ATOM 827 O O . TYR A 1 103 ? 1.357 -16.237 -8.502 1.00 96.88 103 TYR A O 1
ATOM 835 N N . GLY A 1 104 ? -0.857 -16.140 -8.119 1.00 97.06 104 GLY A N 1
ATOM 836 C CA . GLY A 1 104 ? -0.998 -14.716 -8.375 1.00 97.06 104 GLY A CA 1
ATOM 837 C C . GLY A 1 104 ? -0.666 -13.872 -7.148 1.00 97.06 104 GLY A C 1
ATOM 838 O O . GLY A 1 104 ? -0.557 -14.354 -6.023 1.00 97.06 104 GLY A O 1
ATOM 839 N N . ILE A 1 105 ? -0.554 -12.568 -7.374 1.00 98.12 105 ILE A N 1
ATOM 840 C CA . ILE A 1 105 ? -0.468 -11.563 -6.314 1.00 98.12 105 ILE A CA 1
ATOM 841 C C . ILE A 1 105 ? -1.576 -10.530 -6.502 1.00 98.12 105 ILE A C 1
ATOM 843 O O . ILE A 1 105 ? -2.086 -10.332 -7.604 1.00 98.12 105 ILE A O 1
ATOM 847 N N . THR A 1 106 ? -1.939 -9.852 -5.420 1.00 98.12 106 THR A N 1
ATOM 848 C CA . THR A 1 106 ? -2.906 -8.750 -5.438 1.00 98.12 106 THR A CA 1
ATOM 849 C C . THR A 1 106 ? -2.200 -7.403 -5.624 1.00 98.12 106 THR A C 1
ATOM 851 O O . THR A 1 106 ? -0.972 -7.330 -5.732 1.00 98.12 106 THR A O 1
ATOM 854 N N . SER A 1 107 ? -2.959 -6.302 -5.609 1.00 96.62 107 SER A N 1
ATOM 855 C CA . SER A 1 107 ? -2.380 -4.954 -5.549 1.00 96.62 107 SER A CA 1
ATOM 856 C C . SER A 1 107 ? -1.452 -4.746 -4.352 1.00 96.62 107 SER A C 1
ATOM 858 O O . SER A 1 107 ? -0.501 -3.976 -4.466 1.00 96.62 107 SER A O 1
ATOM 860 N N . ASP A 1 108 ? -1.711 -5.425 -3.232 1.00 96.31 108 ASP A N 1
ATOM 861 C CA . ASP A 1 108 ? -0.878 -5.323 -2.031 1.00 96.31 108 ASP A CA 1
ATOM 862 C C . ASP A 1 108 ? 0.476 -5.984 -2.303 1.00 96.31 108 ASP A C 1
ATOM 864 O O . ASP A 1 108 ? 1.519 -5.352 -2.158 1.00 96.31 108 ASP A O 1
ATOM 868 N N . GLY A 1 109 ? 0.456 -7.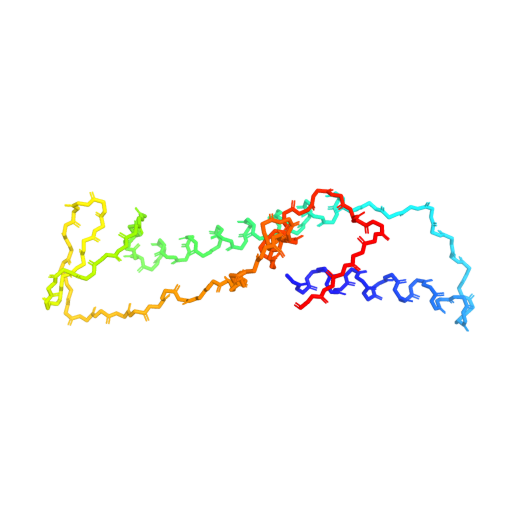204 -2.852 1.00 97.00 109 GLY A N 1
ATOM 869 C CA . GLY A 1 109 ? 1.668 -7.914 -3.264 1.00 97.00 109 GLY A CA 1
ATOM 870 C C . GLY A 1 109 ? 2.482 -7.167 -4.325 1.00 97.00 109 GLY A C 1
ATOM 871 O O . GLY A 1 109 ? 3.708 -7.184 -4.269 1.00 97.00 109 GLY A O 1
ATOM 872 N N . PHE A 1 110 ? 1.836 -6.449 -5.253 1.00 97.75 110 PHE A N 1
ATOM 873 C CA . PHE A 1 110 ? 2.548 -5.609 -6.224 1.00 97.75 110 PHE A CA 1
ATOM 874 C C . PHE A 1 110 ? 3.419 -4.547 -5.544 1.00 97.75 110 PHE A C 1
ATOM 876 O O . PHE A 1 110 ? 4.545 -4.302 -5.981 1.00 97.75 110 PHE A O 1
ATOM 883 N N . PHE A 1 111 ? 2.916 -3.896 -4.489 1.00 97.31 111 PHE A N 1
ATOM 884 C CA . PHE A 1 111 ? 3.709 -2.892 -3.787 1.00 97.31 111 PHE A CA 1
ATOM 885 C C . PHE A 1 111 ? 4.845 -3.530 -2.977 1.00 97.31 111 PHE A C 1
ATOM 887 O O . PHE A 1 111 ? 5.879 -2.882 -2.827 1.00 97.31 111 PHE A O 1
ATOM 894 N N . GLU A 1 112 ? 4.734 -4.794 -2.579 1.00 97.25 112 GLU A N 1
ATOM 895 C CA . GLU A 1 112 ? 5.799 -5.525 -1.880 1.00 97.25 112 GLU A CA 1
ATOM 896 C C . GLU A 1 112 ? 6.893 -6.108 -2.789 1.00 97.25 112 GLU A C 1
ATOM 898 O O . GLU A 1 112 ? 7.933 -6.525 -2.286 1.00 97.25 112 GLU A O 1
ATOM 903 N N . LEU A 1 113 ? 6.728 -6.100 -4.117 1.00 97.88 113 LEU A N 1
ATOM 904 C CA . LEU A 1 113 ? 7.750 -6.603 -5.043 1.00 97.88 113 LEU A CA 1
ATOM 905 C C . LEU A 1 113 ? 9.100 -5.905 -4.834 1.00 97.88 113 LEU A C 1
ATOM 907 O O . LEU A 1 113 ? 9.216 -4.702 -5.062 1.00 97.88 113 LEU A O 1
ATOM 911 N N . GLU A 1 114 ? 10.133 -6.667 -4.474 1.00 97.56 114 GLU A N 1
ATOM 912 C CA . GLU A 1 114 ? 11.506 -6.162 -4.299 1.00 97.56 114 GLU A CA 1
ATOM 913 C C . GLU A 1 114 ? 12.261 -5.993 -5.621 1.00 97.56 114 GLU A C 1
ATOM 915 O O . GLU A 1 114 ? 13.206 -5.214 -5.704 1.00 97.56 114 GLU A O 1
ATOM 920 N N . ASP A 1 115 ? 11.825 -6.671 -6.680 1.00 97.19 115 ASP A N 1
ATOM 921 C CA . ASP A 1 115 ? 12.425 -6.593 -8.008 1.00 97.19 115 ASP A CA 1
ATOM 922 C C . ASP A 1 115 ? 11.332 -6.440 -9.073 1.00 97.19 115 ASP A C 1
ATOM 924 O O . ASP A 1 115 ? 10.239 -6.993 -8.940 1.00 97.19 115 ASP A O 1
ATOM 928 N N . LEU A 1 116 ? 11.631 -5.699 -10.146 1.00 97.00 116 LEU A N 1
ATOM 929 C CA . LEU A 1 116 ? 10.709 -5.508 -11.268 1.00 97.00 116 LEU A CA 1
ATOM 930 C C . LEU A 1 116 ? 10.616 -6.799 -12.106 1.00 97.00 116 LEU A C 1
ATOM 932 O O . LEU A 1 116 ? 11.615 -7.186 -12.727 1.00 97.00 116 LEU A O 1
ATOM 936 N N . PRO A 1 117 ? 9.444 -7.457 -12.200 1.00 97.44 117 PRO A N 1
ATOM 937 C CA . PRO A 1 117 ? 9.302 -8.647 -13.028 1.00 97.44 117 PRO A CA 1
ATOM 938 C C . PRO A 1 117 ? 9.427 -8.301 -14.515 1.00 97.44 117 PRO A C 1
ATOM 940 O O . PRO A 1 117 ? 8.854 -7.327 -14.996 1.00 97.44 117 PRO A O 1
ATOM 943 N N . LYS A 1 118 ? 10.138 -9.141 -15.276 1.00 97.25 118 LYS A N 1
ATOM 944 C CA . LYS A 1 118 ? 10.326 -8.944 -16.728 1.00 97.25 118 LYS A CA 1
ATOM 945 C C . LYS A 1 118 ? 9.080 -9.260 -17.557 1.00 97.25 118 LYS A C 1
ATOM 947 O O . LYS A 1 118 ? 8.970 -8.813 -18.694 1.00 97.25 118 LYS A O 1
ATOM 952 N N . LYS A 1 119 ? 8.190 -10.098 -17.027 1.00 97.94 119 LYS A N 1
ATOM 953 C CA . LYS A 1 119 ? 6.944 -10.525 -17.665 1.00 97.94 119 LYS A CA 1
ATOM 954 C C . LYS A 1 119 ? 5.851 -10.488 -16.612 1.00 97.94 119 LYS A C 1
ATOM 956 O O . LYS A 1 119 ? 6.043 -11.028 -15.526 1.00 97.94 119 LYS A O 1
ATOM 961 N N . VAL A 1 120 ? 4.739 -9.844 -16.938 1.00 97.62 120 VAL A N 1
ATOM 962 C CA . VAL A 1 120 ? 3.607 -9.647 -16.032 1.00 97.62 120 VAL A CA 1
ATOM 963 C C . VAL A 1 120 ? 2.323 -9.896 -16.807 1.00 97.62 120 VAL A C 1
ATOM 965 O O . VAL A 1 120 ? 2.217 -9.517 -17.972 1.00 97.62 120 VAL A O 1
ATOM 968 N N . VAL A 1 121 ? 1.353 -10.516 -16.144 1.00 97.69 121 VAL A N 1
ATOM 969 C CA . VAL A 1 121 ? -0.039 -10.578 -16.586 1.00 97.69 121 VAL A CA 1
ATOM 970 C C . VAL A 1 121 ? -0.873 -9.884 -15.515 1.00 97.69 121 VAL A C 1
ATOM 972 O O . VAL A 1 121 ? -0.667 -10.123 -14.327 1.00 97.69 121 VAL A O 1
ATOM 975 N N . VAL A 1 122 ? -1.778 -9.008 -15.939 1.00 97.25 122 VAL A N 1
ATOM 976 C CA . VAL A 1 122 ? -2.778 -8.374 -15.074 1.00 97.25 122 VAL A CA 1
ATOM 977 C C . VAL A 1 122 ? -4.127 -8.963 -15.464 1.00 97.25 122 VAL A C 1
ATOM 979 O O . VAL A 1 122 ? -4.438 -9.005 -16.655 1.00 97.25 122 VAL A O 1
ATOM 982 N N . VAL A 1 123 ? -4.872 -9.450 -14.474 1.00 94.00 123 VAL A N 1
ATOM 983 C CA . VAL A 1 123 ? -6.171 -10.119 -14.634 1.00 94.00 123 VAL A CA 1
ATOM 984 C C . VAL A 1 123 ? -7.254 -9.267 -13.994 1.00 94.00 123 VAL A C 1
ATOM 986 O O . VAL A 1 123 ? -7.001 -8.768 -12.873 1.00 94.00 123 VAL A O 1
#

Foldseek 3Di:
DVLVVVVVVVVVCQVCVVVVVDDDDDDDDQPLVSLVVVVVVVVVVVVVVVVVCVVVVHDDDDADWDDPDVQWIDGPNDIDGDPDDDDDPDDDDDQDPDPPSVVDDDPVVVSVDNDDDPDDDDD

Sequence (123 aa):
KKVMYNTALHAEFLHDHKGYGFDVDIKAFDWRRIKKSRDDYIKRLNGIYESNLEKSQVEKIEGHGILTSDKTVEVNGQKYEADHILIATGGRPIVPNIPGAEYGITSDGFFELEDLPKKVVVV

Secondary structure (DSSP, 8-state):
-HHHHHHHHHHHHHHHGGGGT---------HHHHHHHHHHHHHHHHHHHHHHHHHTT-----S-EEEEETTEEEETTEEEE-S-------------SSTTGGGS--HHHHHH-SS--SS----

InterPro domains:
  IPR023753 FAD/NAD(P)-binding domain [PF07992] (27-123)
  IPR036188 FAD/NAD(P)-binding domain superfamily [G3DSA:3.50.50.60] (1-93)
  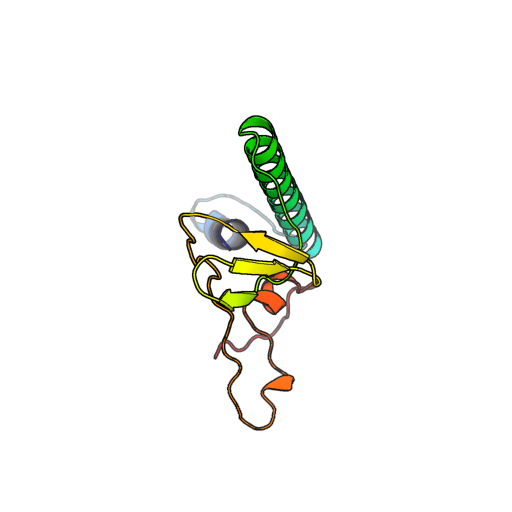IPR036188 FAD/NAD(P)-binding domain superfamily [G3DSA:3.50.50.60] (94-123)
  IPR036188 FAD/NAD(P)-binding domain superfamily [SSF51905] (3-123)
  IPR046952 Glutathione reductase/thioredoxin reductase-like [PTHR42737] (1-123)

Organism: Lymnaea stagnalis (NCBI:txid6523)